Protein AF-A0A2Z4K1B7-F1 (afdb_monomer)

Sequence (94 aa):
MPEVDMVDCAIGTGADYSKECVLEKLGPRQFVIHGPNGGFRRFEVQQNDQGVSVISIDGAAPVAVISDDSPLEFAVEDDVYRVDPALITAPQYE

Mean predicted aligned error: 5.75 Å

Solvent-accessible surface area (backbone atoms only — not comparable to full-atom values): 5463 Å² total; per-residue (Å²): 128,87,70,71,44,75,28,39,28,16,75,40,82,88,44,66,78,38,74,61,24,38,36,36,73,76,52,81,38,30,33,33,40,35,42,82,85,73,48,70,49,40,34,37,53,46,77,56,102,88,48,80,44,69,40,55,70,78,69,92,57,65,54,44,79,77,37,84,54,86,52,28,27,36,30,45,84,54,28,37,39,38,40,51,56,76,80,59,44,68,83,82,80,125

Structure (mmCIF, N/CA/C/O backbone):
data_AF-A0A2Z4K1B7-F1
#
_entry.id   AF-A0A2Z4K1B7-F1
#
loop_
_atom_site.group_PDB
_atom_site.id
_atom_site.type_symbol
_atom_site.label_atom_id
_atom_site.label_alt_id
_atom_site.label_comp_id
_atom_site.label_asym_id
_atom_site.label_entity_id
_atom_site.label_seq_id
_atom_site.pdbx_PDB_ins_code
_atom_site.Cartn_x
_atom_site.Cartn_y
_atom_site.Cartn_z
_atom_site.occupancy
_atom_site.B_iso_or_equiv
_atom_site.auth_seq_id
_atom_site.auth_comp_id
_atom_site.auth_asym_id
_atom_site.auth_atom_id
_atom_site.pdbx_PDB_model_num
ATOM 1 N N . MET A 1 1 ? -16.095 14.055 -4.687 1.00 40.47 1 MET A N 1
ATOM 2 C CA . MET A 1 1 ? -14.967 13.611 -5.534 1.00 40.47 1 MET A CA 1
ATOM 3 C C . MET A 1 1 ? -14.287 12.510 -4.744 1.00 40.47 1 MET A C 1
ATOM 5 O O . MET A 1 1 ? -14.175 12.723 -3.542 1.00 40.47 1 MET A O 1
ATOM 9 N N . PRO A 1 2 ? -13.962 11.341 -5.319 1.00 52.53 2 PRO A N 1
ATOM 10 C CA . PRO A 1 2 ? -13.203 10.340 -4.574 1.00 52.53 2 PRO A CA 1
ATOM 11 C C . PRO A 1 2 ? -11.891 10.982 -4.108 1.00 52.53 2 PRO A C 1
ATOM 13 O O . PRO A 1 2 ? -11.240 11.684 -4.884 1.00 52.53 2 PRO A O 1
ATOM 16 N N . GLU A 1 3 ? -11.575 10.833 -2.825 1.00 62.56 3 GLU A N 1
ATOM 17 C CA . GLU A 1 3 ? -10.294 11.255 -2.265 1.00 62.56 3 GLU A CA 1
ATOM 18 C C . GLU A 1 3 ? -9.243 10.297 -2.825 1.00 62.56 3 GLU A C 1
ATOM 20 O O . GLU A 1 3 ? -9.242 9.107 -2.510 1.00 62.56 3 GLU A O 1
ATOM 25 N N . VAL A 1 4 ? -8.451 10.804 -3.768 1.00 72.81 4 VAL A N 1
ATOM 26 C CA . VAL A 1 4 ? -7.322 10.091 -4.360 1.00 72.81 4 VAL A CA 1
ATOM 27 C C . VAL A 1 4 ? -6.058 10.570 -3.668 1.00 72.81 4 VAL A C 1
ATOM 29 O O . VAL A 1 4 ? -5.730 11.757 -3.719 1.00 72.81 4 VAL A O 1
ATOM 32 N N . ASP A 1 5 ? -5.359 9.646 -3.025 1.00 89.12 5 ASP A N 1
ATOM 33 C CA . ASP A 1 5 ? -4.115 9.923 -2.317 1.00 89.12 5 ASP A CA 1
ATOM 34 C C . ASP A 1 5 ? -2.941 9.328 -3.092 1.00 89.12 5 ASP A C 1
ATOM 36 O O . ASP A 1 5 ? -2.999 8.198 -3.566 1.00 89.12 5 ASP A O 1
ATOM 40 N N . MET A 1 6 ? -1.857 10.087 -3.250 1.00 91.62 6 MET A N 1
ATOM 41 C CA . MET A 1 6 ? -0.645 9.575 -3.895 1.00 91.62 6 MET A CA 1
ATOM 42 C C . MET A 1 6 ? 0.281 8.962 -2.852 1.00 91.62 6 MET A C 1
ATOM 44 O O . MET A 1 6 ? 0.620 9.624 -1.866 1.00 91.62 6 MET A O 1
ATOM 48 N N . VAL A 1 7 ? 0.733 7.741 -3.112 1.00 93.56 7 VAL A N 1
ATOM 49 C CA . VAL A 1 7 ? 1.601 6.965 -2.220 1.00 93.56 7 VAL A CA 1
ATOM 50 C C . VAL A 1 7 ? 2.892 6.567 -2.926 1.00 93.56 7 VAL A C 1
ATOM 52 O O . VAL A 1 7 ? 2.933 6.447 -4.153 1.00 93.56 7 VAL A O 1
ATOM 55 N N . ASP A 1 8 ? 3.954 6.388 -2.145 1.00 94.56 8 ASP A N 1
ATOM 56 C CA . ASP A 1 8 ? 5.227 5.894 -2.658 1.00 94.56 8 ASP A CA 1
ATOM 57 C C . ASP A 1 8 ? 5.120 4.393 -2.951 1.00 94.56 8 ASP A C 1
ATOM 59 O O . ASP A 1 8 ? 4.610 3.613 -2.142 1.00 94.56 8 ASP A O 1
ATOM 63 N N . CYS A 1 9 ? 5.602 3.977 -4.117 1.00 93.19 9 CYS A N 1
ATOM 64 C CA . CYS A 1 9 ? 5.621 2.578 -4.513 1.00 93.19 9 CYS A CA 1
ATOM 65 C C . CYS A 1 9 ? 6.802 2.266 -5.430 1.00 93.19 9 CYS A C 1
ATOM 67 O O . CYS A 1 9 ? 7.302 3.139 -6.136 1.00 93.19 9 CYS A O 1
ATOM 69 N N . ALA A 1 10 ? 7.221 1.008 -5.421 1.00 94.56 10 ALA A N 1
ATOM 70 C CA . ALA A 1 10 ? 8.167 0.427 -6.359 1.00 94.56 10 ALA A CA 1
ATOM 71 C C . ALA A 1 10 ? 7.463 -0.759 -7.028 1.00 94.56 10 ALA A C 1
ATOM 73 O O . ALA A 1 10 ? 7.177 -1.753 -6.366 1.00 94.56 10 ALA A O 1
ATOM 74 N N . ILE A 1 11 ? 7.107 -0.628 -8.307 1.00 91.31 11 ILE A N 1
ATOM 75 C CA . ILE A 1 11 ? 6.299 -1.625 -9.028 1.00 91.31 11 ILE A CA 1
ATOM 76 C C . ILE A 1 11 ? 7.188 -2.450 -9.955 1.00 91.31 11 ILE A C 1
ATOM 78 O O . ILE A 1 11 ? 7.748 -1.922 -10.919 1.00 91.31 11 ILE A O 1
ATOM 82 N N . GLY A 1 12 ? 7.258 -3.753 -9.695 1.00 87.62 12 GLY A N 1
ATOM 83 C CA . GLY A 1 12 ? 8.104 -4.707 -10.401 1.00 87.62 12 GLY A CA 1
ATOM 84 C C . GLY A 1 12 ? 9.524 -4.846 -9.844 1.00 87.62 12 GLY A C 1
ATOM 85 O O . GLY A 1 12 ? 10.045 -4.005 -9.109 1.00 87.62 12 GLY A O 1
ATOM 86 N N . THR A 1 13 ? 10.180 -5.940 -10.238 1.00 88.50 13 THR A N 1
ATOM 87 C CA . THR A 1 13 ? 11.483 -6.345 -9.704 1.00 88.50 13 THR A CA 1
ATOM 88 C C . THR A 1 13 ? 12.550 -5.275 -9.939 1.00 88.50 13 THR A C 1
ATOM 90 O O . THR A 1 13 ? 12.914 -4.981 -11.079 1.00 88.50 13 THR A O 1
ATOM 93 N N . GLY A 1 14 ? 13.107 -4.741 -8.851 1.00 86.94 14 GLY A N 1
ATOM 94 C CA . GLY A 1 14 ? 14.189 -3.755 -8.906 1.00 86.94 14 GLY A CA 1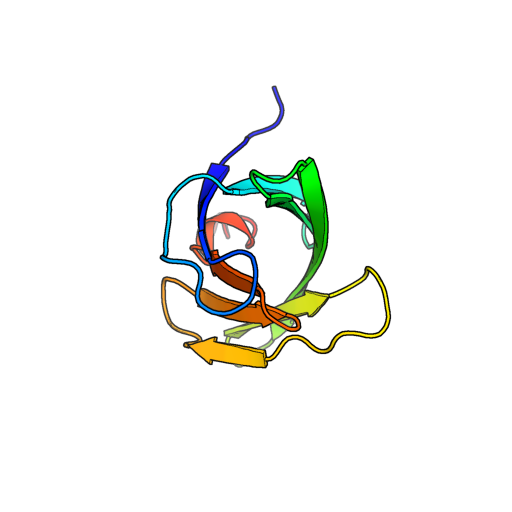
ATOM 95 C C . GLY A 1 14 ? 13.748 -2.349 -9.316 1.00 86.94 14 GLY A C 1
ATOM 96 O O . GLY A 1 14 ? 14.600 -1.557 -9.713 1.00 86.94 14 GLY A O 1
ATOM 97 N N . ALA A 1 15 ? 12.451 -2.044 -9.245 1.00 89.94 15 ALA A N 1
ATOM 98 C CA . ALA A 1 15 ? 11.959 -0.687 -9.418 1.00 89.94 15 ALA A CA 1
ATOM 99 C C . ALA A 1 15 ? 12.410 0.230 -8.270 1.00 89.94 15 ALA A C 1
ATOM 101 O O . ALA A 1 15 ? 12.538 -0.193 -7.119 1.00 89.94 15 ALA A O 1
ATOM 102 N N . ASP A 1 16 ? 12.628 1.502 -8.597 1.00 91.00 16 ASP A N 1
ATOM 103 C CA . ASP A 1 16 ? 12.855 2.551 -7.609 1.00 91.00 16 ASP A CA 1
ATOM 104 C C . ASP A 1 16 ? 11.528 3.006 -6.988 1.00 91.00 16 ASP A C 1
ATOM 106 O O . ASP A 1 16 ? 10.465 2.919 -7.605 1.00 91.00 16 ASP A O 1
ATOM 110 N N . TYR A 1 17 ? 11.600 3.524 -5.761 1.00 91.44 17 TYR A N 1
ATOM 111 C CA . TYR A 1 17 ? 10.452 4.157 -5.125 1.00 91.44 17 TYR A CA 1
ATOM 112 C C . TYR A 1 17 ? 10.097 5.467 -5.820 1.00 91.44 17 TYR A C 1
ATOM 114 O O . TYR A 1 17 ? 10.926 6.376 -5.912 1.00 91.44 17 TYR A O 1
ATOM 122 N N . SER A 1 18 ? 8.828 5.588 -6.187 1.00 91.94 18 SER A N 1
ATOM 123 C CA . SER A 1 18 ? 8.252 6.802 -6.743 1.00 91.94 18 SER A CA 1
ATOM 124 C C . SER A 1 18 ? 6.867 7.073 -6.171 1.00 91.94 18 SER A C 1
ATOM 126 O O . SER A 1 18 ? 6.045 6.169 -6.008 1.00 91.94 18 SER A O 1
ATOM 128 N N . LYS A 1 19 ? 6.563 8.352 -5.948 1.00 92.50 19 LYS A N 1
ATOM 129 C CA . LYS A 1 19 ? 5.236 8.822 -5.535 1.00 92.50 19 LYS A CA 1
ATOM 130 C C . LYS A 1 19 ? 4.292 8.960 -6.730 1.00 92.50 19 LYS A C 1
ATOM 132 O O . LYS A 1 19 ? 3.882 10.062 -7.093 1.00 92.50 19 LYS A O 1
ATOM 137 N N . GLU A 1 20 ? 3.998 7.835 -7.370 1.00 91.56 20 GLU A N 1
ATOM 138 C CA . GLU A 1 20 ? 3.176 7.763 -8.587 1.00 91.56 20 GLU A CA 1
ATOM 139 C C . GLU A 1 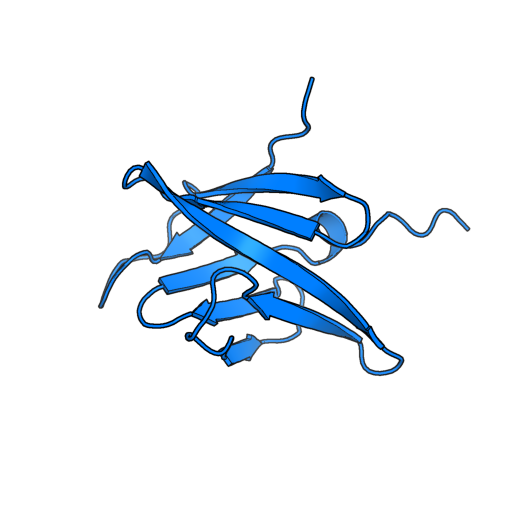20 ? 2.021 6.755 -8.498 1.00 91.56 20 GLU A C 1
ATOM 141 O O . GLU A 1 20 ? 1.148 6.750 -9.366 1.00 91.56 20 GLU A O 1
ATOM 146 N N . CYS A 1 21 ? 1.962 5.950 -7.432 1.00 93.62 21 CYS A N 1
ATOM 147 C CA . CYS A 1 21 ? 0.806 5.104 -7.168 1.00 93.62 21 CYS A CA 1
ATOM 148 C C . CYS A 1 21 ? -0.355 5.913 -6.591 1.00 93.62 21 CYS A C 1
ATOM 150 O O . CYS A 1 21 ? -0.168 6.792 -5.745 1.00 93.62 21 CYS A O 1
ATOM 152 N N . VAL A 1 22 ? -1.569 5.574 -7.019 1.00 93.31 22 VAL A N 1
ATOM 153 C CA . VAL A 1 22 ? -2.802 6.227 -6.570 1.00 93.31 22 VAL A CA 1
ATOM 154 C C . VAL A 1 22 ? -3.569 5.285 -5.659 1.00 93.31 22 VAL A C 1
ATOM 156 O O . VAL A 1 22 ? -4.023 4.229 -6.090 1.00 93.31 22 VAL A O 1
ATOM 159 N N . LEU A 1 23 ? -3.732 5.681 -4.405 1.00 92.94 23 LEU A N 1
ATOM 160 C CA . LEU A 1 23 ? -4.575 5.020 -3.425 1.00 92.94 23 LEU A CA 1
ATOM 161 C C . LEU A 1 23 ? -5.996 5.575 -3.516 1.00 92.94 23 LEU A C 1
ATOM 163 O O . LEU A 1 23 ? -6.227 6.781 -3.427 1.00 92.94 23 LEU A O 1
ATOM 167 N N . GLU A 1 24 ? -6.954 4.670 -3.666 1.00 91.12 24 GLU A N 1
ATOM 168 C CA . GLU A 1 24 ? -8.380 4.964 -3.677 1.00 91.12 24 GLU A CA 1
ATOM 169 C C . GLU A 1 24 ? -9.081 4.117 -2.609 1.00 91.12 24 GLU A C 1
ATOM 171 O O . GLU A 1 24 ? -9.016 2.884 -2.603 1.00 91.12 24 GLU A O 1
ATOM 176 N N . LYS A 1 25 ? -9.778 4.784 -1.686 1.00 89.62 25 LYS A N 1
ATOM 177 C CA . LYS A 1 25 ? -10.601 4.117 -0.672 1.00 89.62 25 LYS A CA 1
ATOM 178 C C . LYS A 1 25 ? -11.885 3.591 -1.311 1.00 89.62 25 LYS A C 1
ATOM 180 O O . LYS A 1 25 ? -12.675 4.359 -1.854 1.00 89.62 25 LYS A O 1
ATOM 185 N N . LEU A 1 26 ? -12.131 2.290 -1.177 1.00 87.00 26 LEU A N 1
ATOM 186 C CA . LEU A 1 26 ? -13.368 1.639 -1.624 1.00 87.00 26 LEU A CA 1
ATOM 187 C C . LEU A 1 26 ? -14.394 1.501 -0.489 1.00 87.00 26 LEU A C 1
ATOM 189 O O . LEU A 1 26 ? -15.587 1.334 -0.739 1.00 87.00 26 LEU A O 1
ATOM 193 N N . GLY A 1 27 ? -13.946 1.571 0.766 1.00 85.06 27 GLY A N 1
ATOM 194 C CA . GLY A 1 27 ? -14.792 1.454 1.946 1.00 85.06 27 GLY A CA 1
ATOM 195 C C . GLY A 1 27 ? -14.007 1.653 3.247 1.00 85.06 27 GLY A C 1
ATOM 196 O O . GLY A 1 27 ? -12.839 2.030 3.212 1.00 85.06 27 GLY A O 1
ATOM 197 N N . PRO A 1 28 ? -14.611 1.365 4.413 1.00 82.31 28 PRO A N 1
ATOM 198 C CA . PRO A 1 28 ? -13.998 1.632 5.721 1.00 82.31 28 PRO A CA 1
ATOM 199 C C . PRO A 1 28 ? -12.766 0.769 6.024 1.00 82.31 28 PRO A C 1
ATOM 201 O O . PRO A 1 28 ? -11.995 1.092 6.919 1.00 82.31 28 PRO A O 1
ATO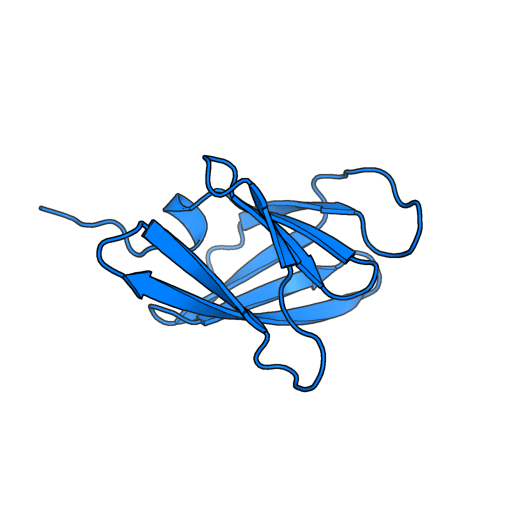M 204 N N . ARG A 1 29 ? -12.613 -0.356 5.321 1.00 87.06 29 ARG A N 1
ATOM 205 C CA . ARG A 1 29 ? -11.495 -1.294 5.474 1.00 87.06 29 ARG A CA 1
ATOM 206 C C . ARG A 1 29 ? -10.948 -1.763 4.137 1.00 87.06 29 ARG A C 1
ATOM 208 O O . ARG A 1 29 ? -10.169 -2.694 4.116 1.00 87.06 29 ARG A O 1
ATOM 215 N N . GLN A 1 30 ? -11.380 -1.192 3.020 1.00 89.81 30 GLN A N 1
ATOM 216 C CA . GLN A 1 30 ? -10.997 -1.678 1.698 1.00 89.81 30 GLN A CA 1
ATOM 217 C C . GLN A 1 30 ? -10.487 -0.521 0.864 1.00 89.81 30 GLN A C 1
ATOM 219 O O . GLN A 1 30 ? -11.100 0.549 0.831 1.00 89.81 30 GLN A O 1
ATOM 224 N N . PHE A 1 31 ? -9.377 -0.749 0.182 1.00 91.06 31 PHE A N 1
ATOM 225 C CA . PHE A 1 31 ? -8.759 0.229 -0.696 1.00 91.06 31 PHE A CA 1
ATOM 226 C C . PHE A 1 31 ? -8.133 -0.467 -1.898 1.00 91.06 31 PHE A C 1
ATOM 228 O O . PHE A 1 31 ? -7.892 -1.675 -1.893 1.00 91.06 31 PHE A O 1
ATOM 235 N N . VAL A 1 32 ? -7.902 0.302 -2.950 1.00 92.00 32 VAL A N 1
ATOM 236 C CA . VAL A 1 32 ? -7.194 -0.127 -4.148 1.00 92.00 32 VAL A CA 1
ATOM 237 C C . VAL A 1 32 ? -6.009 0.803 -4.368 1.00 92.00 32 VAL A C 1
ATOM 239 O O . VAL A 1 32 ? -6.119 2.009 -4.165 1.00 92.00 32 VAL A O 1
ATOM 242 N N . ILE A 1 33 ? -4.869 0.239 -4.749 1.00 92.75 33 ILE A N 1
ATOM 243 C CA . ILE A 1 33 ? -3.716 0.993 -5.231 1.00 92.75 33 ILE A CA 1
ATOM 244 C C . ILE A 1 33 ? -3.617 0.765 -6.733 1.00 92.75 33 ILE A C 1
ATOM 246 O O . ILE A 1 33 ? -3.452 -0.369 -7.183 1.00 92.75 33 ILE A O 1
ATOM 250 N N . HIS A 1 34 ? -3.709 1.843 -7.503 1.00 92.44 34 HIS A N 1
ATOM 251 C CA . HIS A 1 34 ? -3.454 1.858 -8.937 1.00 92.44 34 HIS A CA 1
ATOM 252 C C . HIS A 1 34 ? -1.979 2.166 -9.173 1.00 92.44 34 HIS A C 1
ATOM 254 O O . HIS A 1 34 ? -1.466 3.188 -8.714 1.00 92.44 34 HIS A O 1
ATOM 260 N N . GLY A 1 35 ? -1.301 1.263 -9.872 1.00 90.06 35 GLY A N 1
ATOM 261 C CA . GLY A 1 35 ? 0.080 1.425 -10.288 1.00 90.06 35 GLY A CA 1
ATOM 262 C C . GLY A 1 35 ? 0.206 2.278 -11.556 1.00 90.06 35 GLY A C 1
ATOM 263 O O . GLY A 1 35 ? -0.725 2.357 -12.364 1.00 90.06 35 GLY A O 1
ATOM 264 N N . PRO A 1 36 ? 1.387 2.867 -11.794 1.00 88.38 36 PRO A N 1
ATOM 265 C CA . PRO A 1 36 ? 1.664 3.675 -12.984 1.00 88.38 36 PRO A CA 1
ATOM 266 C C . PRO A 1 36 ? 1.641 2.867 -14.289 1.00 88.38 36 PRO A C 1
ATOM 268 O O . PRO A 1 36 ? 1.436 3.417 -15.369 1.00 88.38 36 PRO A O 1
ATOM 271 N N . ASN A 1 37 ? 1.806 1.544 -14.201 1.00 84.38 37 ASN A N 1
ATOM 272 C CA . ASN A 1 37 ? 1.695 0.619 -15.328 1.00 84.38 37 ASN A CA 1
ATOM 273 C C . ASN A 1 37 ? 0.236 0.332 -15.747 1.00 84.38 37 ASN A C 1
ATOM 275 O O . ASN A 1 37 ? 0.016 -0.445 -16.677 1.00 84.38 37 ASN A O 1
ATOM 279 N N . GLY A 1 38 ? -0.755 0.926 -15.069 1.00 84.12 38 GLY A N 1
ATOM 280 C CA . GLY A 1 38 ? -2.183 0.671 -15.287 1.00 84.12 38 GLY A CA 1
ATOM 281 C C . GLY A 1 38 ? -2.706 -0.600 -14.607 1.00 84.12 38 GLY A C 1
ATOM 282 O O . GLY A 1 38 ? -3.885 -0.926 -14.750 1.00 84.12 38 GLY A O 1
ATOM 283 N N . GLY A 1 39 ? -1.853 -1.317 -13.871 1.00 87.25 39 GLY A N 1
ATOM 284 C CA . GLY A 1 39 ? -2.265 -2.377 -12.960 1.00 87.25 39 GLY A CA 1
ATOM 285 C C . GLY A 1 39 ? -2.909 -1.796 -11.704 1.00 87.25 39 GLY A C 1
ATOM 286 O O . GLY A 1 39 ? -2.691 -0.641 -11.351 1.00 87.25 39 GLY A O 1
ATOM 287 N N . PHE A 1 40 ? -3.697 -2.601 -11.006 1.00 90.06 40 PHE A N 1
ATOM 288 C CA . PHE A 1 40 ? -4.239 -2.228 -9.707 1.00 90.06 40 PHE A CA 1
ATOM 289 C C . PHE A 1 40 ? -4.205 -3.428 -8.775 1.00 90.06 40 PHE A C 1
ATOM 291 O O . PHE A 1 40 ? -4.316 -4.570 -9.228 1.00 90.06 40 PHE A O 1
ATOM 298 N N . ARG A 1 41 ? -4.084 -3.157 -7.477 1.00 90.19 41 ARG A N 1
ATOM 299 C CA . ARG A 1 41 ? -4.225 -4.167 -6.432 1.00 90.19 41 ARG A CA 1
ATOM 300 C C . ARG A 1 41 ? -5.190 -3.707 -5.357 1.00 90.19 41 ARG A C 1
ATOM 302 O O . ARG A 1 41 ? -5.165 -2.551 -4.944 1.00 90.19 41 ARG A O 1
ATOM 309 N N . ARG A 1 42 ? -6.055 -4.610 -4.920 1.00 92.19 42 ARG A N 1
ATOM 310 C CA . ARG A 1 42 ? -7.063 -4.412 -3.891 1.00 92.19 42 ARG A CA 1
ATOM 311 C C . ARG A 1 42 ? -6.591 -5.025 -2.592 1.00 92.19 42 ARG A C 1
ATOM 313 O O . ARG A 1 42 ? -6.074 -6.146 -2.534 1.00 92.19 42 ARG A O 1
ATOM 320 N N . PHE A 1 43 ? -6.872 -4.290 -1.537 1.00 91.88 43 PHE A N 1
ATOM 321 C CA . PHE A 1 43 ? -6.419 -4.589 -0.204 1.00 91.88 43 PHE A CA 1
ATOM 322 C C . PHE A 1 43 ? -7.552 -4.434 0.796 1.00 91.88 43 PHE A C 1
ATOM 324 O O . PHE A 1 43 ? -8.453 -3.606 0.626 1.00 91.88 43 PHE A O 1
ATOM 331 N N . GLU A 1 44 ? -7.475 -5.222 1.861 1.00 90.69 44 GLU A N 1
ATOM 332 C CA . GLU A 1 44 ? -8.302 -5.062 3.044 1.00 90.69 44 GLU A CA 1
ATOM 333 C C . GLU A 1 44 ? -7.425 -4.768 4.264 1.00 90.69 44 GLU A C 1
ATOM 335 O O . GLU A 1 44 ? -6.378 -5.379 4.471 1.00 90.69 44 GLU A O 1
ATOM 340 N N . VAL A 1 45 ? -7.861 -3.801 5.062 1.00 89.44 45 VAL A N 1
ATOM 341 C CA . VAL A 1 45 ? -7.232 -3.352 6.297 1.00 89.44 45 VAL A CA 1
ATOM 342 C C . VAL A 1 45 ? -7.805 -4.157 7.451 1.00 89.44 45 VAL A C 1
ATOM 344 O O . VAL A 1 45 ? -9.015 -4.149 7.705 1.00 89.44 45 VAL A O 1
ATOM 347 N N . GLN A 1 46 ? -6.921 -4.805 8.195 1.00 86.69 46 GLN A N 1
ATOM 348 C CA . GLN A 1 46 ? -7.230 -5.431 9.469 1.00 86.69 46 GLN A CA 1
ATOM 349 C C . GLN A 1 46 ? -6.615 -4.603 10.589 1.00 86.69 46 GLN A C 1
ATOM 351 O O . GLN A 1 46 ? -5.401 -4.471 10.688 1.00 86.69 46 GLN A O 1
ATOM 356 N N . GLN A 1 47 ? -7.467 -4.046 11.443 1.00 79.56 47 GLN A N 1
ATOM 357 C CA . GLN A 1 47 ? -7.040 -3.377 12.664 1.00 79.56 47 GLN A CA 1
ATOM 358 C C . GLN A 1 47 ? -7.225 -4.351 13.828 1.00 79.56 47 GLN A C 1
ATOM 360 O O . GLN A 1 47 ? -8.337 -4.837 14.054 1.00 79.56 47 GLN A O 1
ATOM 365 N N . ASN A 1 48 ? -6.141 -4.656 14.535 1.00 72.62 48 ASN A N 1
ATOM 366 C CA . ASN A 1 48 ? -6.152 -5.460 15.757 1.00 72.62 48 ASN A CA 1
ATOM 367 C C . ASN A 1 48 ? -5.502 -4.667 16.906 1.00 72.62 48 ASN A C 1
ATOM 369 O O . ASN A 1 48 ? -5.001 -3.563 16.698 1.00 72.62 48 ASN A O 1
ATOM 373 N N . ASP A 1 49 ? -5.484 -5.224 18.119 1.00 68.00 49 ASP A N 1
ATOM 374 C CA . ASP A 1 49 ? -4.828 -4.594 19.279 1.00 68.00 49 ASP A CA 1
ATOM 375 C C . ASP A 1 49 ? -3.307 -4.391 19.098 1.00 68.00 49 ASP A C 1
ATOM 377 O O . ASP A 1 49 ? -2.669 -3.735 19.918 1.00 68.00 49 ASP A O 1
ATOM 381 N N . GLN A 1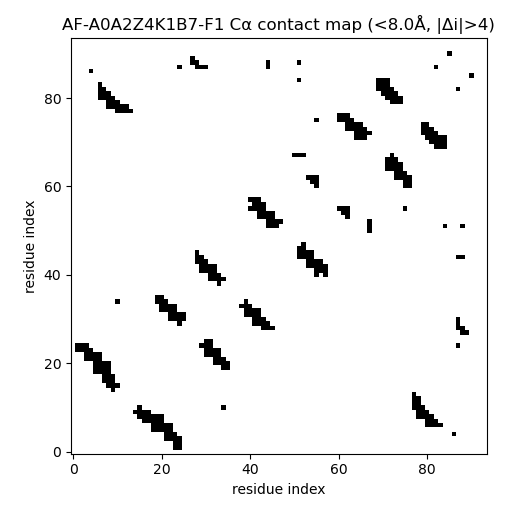 50 ? -2.716 -4.967 18.045 1.00 68.12 50 GLN A N 1
ATOM 382 C CA . GLN A 1 50 ? -1.285 -4.918 17.743 1.00 68.12 50 GLN A CA 1
ATOM 383 C C . GLN A 1 50 ? -0.933 -3.890 16.656 1.00 68.12 50 GLN A C 1
ATOM 385 O O . GLN A 1 50 ? 0.249 -3.624 16.468 1.00 68.12 50 GLN A O 1
ATOM 390 N N . GLY A 1 51 ? -1.918 -3.305 15.960 1.00 74.06 51 GLY A N 1
ATOM 391 C CA . GLY A 1 51 ? -1.693 -2.288 14.932 1.00 74.06 51 GLY A CA 1
ATOM 392 C C . GLY A 1 51 ? -2.579 -2.428 13.692 1.00 74.06 51 GLY A C 1
ATOM 393 O O . GLY A 1 51 ? -3.663 -3.020 13.714 1.00 74.06 51 GLY A O 1
ATOM 394 N N . VAL A 1 52 ? -2.107 -1.828 12.598 1.00 82.50 52 VAL A N 1
ATOM 395 C CA . VAL A 1 52 ? -2.750 -1.854 11.279 1.00 82.50 52 VAL A CA 1
ATOM 396 C C . VAL A 1 52 ? -2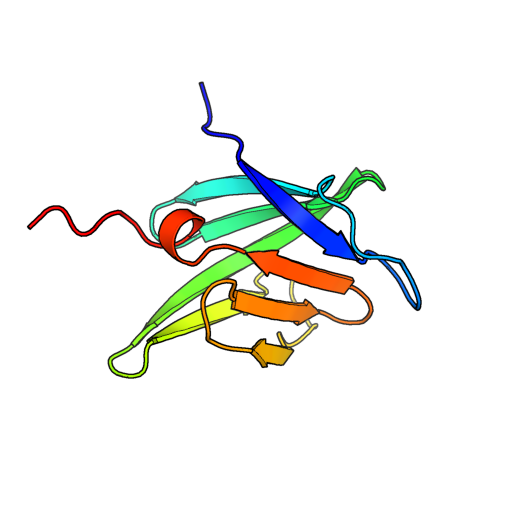.034 -2.885 10.414 1.00 82.50 52 VAL A C 1
ATOM 398 O O . VAL A 1 52 ? -0.835 -2.784 10.182 1.00 82.50 52 VAL A O 1
ATOM 401 N N . SER A 1 53 ? -2.771 -3.874 9.922 1.00 84.00 53 SER A N 1
ATOM 402 C CA . SER A 1 53 ? -2.282 -4.881 8.984 1.00 84.00 53 SER A CA 1
ATOM 403 C C . SER A 1 53 ? -3.065 -4.810 7.678 1.00 84.00 53 SER A C 1
ATOM 405 O O . SER A 1 53 ? -4.216 -4.371 7.649 1.00 84.00 53 SER A O 1
ATOM 407 N N . VAL A 1 54 ? -2.440 -5.234 6.585 1.00 88.94 54 VAL A N 1
ATOM 408 C CA . VAL A 1 54 ? -3.022 -5.195 5.244 1.00 88.94 54 VAL A CA 1
ATOM 409 C C . VAL A 1 54 ? -2.951 -6.586 4.636 1.00 88.94 54 VAL A C 1
ATOM 411 O O . VAL A 1 54 ? -1.919 -7.251 4.697 1.00 88.94 54 VAL A O 1
ATOM 414 N N . ILE A 1 55 ? -4.049 -7.018 4.024 1.00 90.06 55 ILE A N 1
ATOM 415 C CA . ILE A 1 55 ? -4.128 -8.267 3.267 1.00 90.06 55 ILE A CA 1
ATOM 416 C C . ILE A 1 55 ? -4.516 -7.976 1.818 1.00 90.06 55 ILE A C 1
ATOM 418 O O . ILE A 1 55 ? -5.307 -7.074 1.548 1.00 90.06 55 ILE A O 1
ATOM 422 N N . SER A 1 56 ? -3.968 -8.738 0.871 1.00 90.38 56 SER A N 1
ATOM 423 C CA . SER A 1 56 ? -4.385 -8.666 -0.531 1.00 90.38 56 SER A CA 1
ATOM 424 C C . SER A 1 56 ? -5.679 -9.454 -0.720 1.00 90.38 56 SER A C 1
ATOM 426 O O . SER A 1 56 ? -5.798 -10.579 -0.229 1.00 90.38 56 SER A O 1
ATOM 428 N N . ILE A 1 57 ? -6.638 -8.874 -1.446 1.00 89.00 57 ILE A N 1
ATOM 429 C CA . ILE A 1 57 ? -7.918 -9.526 -1.767 1.00 89.00 57 ILE A CA 1
ATOM 430 C C . ILE A 1 57 ? -8.041 -9.930 -3.245 1.00 89.00 57 ILE A C 1
ATOM 432 O O . ILE A 1 57 ? -9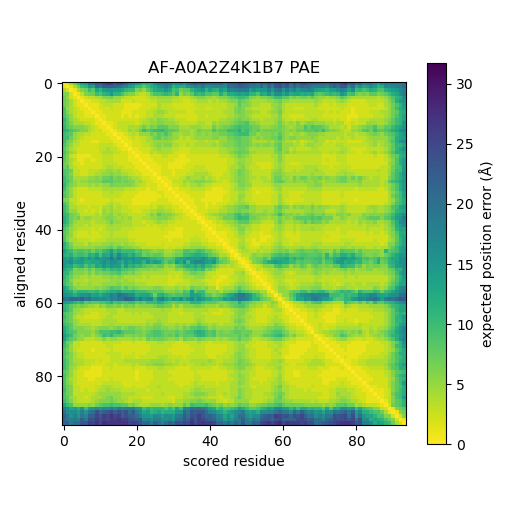.065 -10.487 -3.634 1.00 89.00 57 ILE A O 1
ATOM 436 N N . ASP A 1 58 ? -7.007 -9.703 -4.066 1.00 77.12 58 ASP A N 1
ATOM 437 C CA . ASP A 1 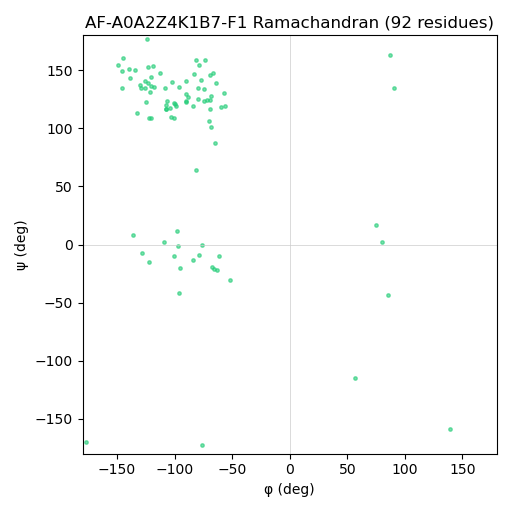58 ? -6.995 -10.112 -5.486 1.00 77.12 58 ASP A CA 1
ATOM 438 C C . ASP A 1 58 ? -6.697 -11.605 -5.695 1.00 77.12 58 ASP A C 1
ATOM 440 O O . ASP A 1 58 ? -6.878 -12.130 -6.792 1.00 77.12 58 ASP A O 1
ATOM 444 N N . GLY A 1 59 ? -6.312 -12.308 -4.628 1.00 64.06 59 GLY A N 1
ATOM 445 C CA . GLY A 1 59 ? -6.101 -13.749 -4.631 1.00 64.06 59 GLY A CA 1
ATOM 446 C C . GLY A 1 59 ? -4.669 -14.165 -4.983 1.00 64.06 59 GLY A C 1
ATOM 447 O O . GLY A 1 59 ? -4.077 -13.711 -5.953 1.00 64.06 59 GLY A O 1
ATOM 448 N N . ALA A 1 60 ? -4.165 -15.107 -4.182 1.00 59.91 60 ALA A N 1
ATOM 449 C CA . ALA A 1 60 ? -2.898 -15.847 -4.262 1.00 59.91 60 ALA A CA 1
ATOM 450 C C . ALA A 1 60 ? -1.641 -15.201 -3.654 1.00 59.91 60 ALA A C 1
ATOM 452 O O . ALA A 1 60 ? -0.916 -15.916 -2.961 1.00 59.91 60 ALA A O 1
ATOM 453 N N . ALA A 1 61 ? -1.377 -13.908 -3.843 1.00 80.44 61 ALA A N 1
ATOM 454 C CA . ALA A 1 61 ? -0.145 -13.311 -3.321 1.00 80.44 61 ALA A CA 1
ATOM 455 C C . ALA A 1 61 ? -0.286 -12.885 -1.842 1.00 80.44 61 ALA A C 1
ATOM 457 O O . ALA A 1 61 ? -1.135 -12.044 -1.530 1.00 80.44 61 ALA A O 1
ATOM 458 N N . PRO A 1 62 ? 0.516 -13.437 -0.909 1.00 85.81 62 PRO A N 1
ATOM 459 C CA . PRO A 1 62 ? 0.534 -12.957 0.466 1.00 85.81 62 PRO A CA 1
ATOM 460 C C . PRO A 1 62 ? 1.151 -11.556 0.533 1.00 85.81 62 PRO A C 1
ATOM 462 O O . PRO A 1 62 ? 2.091 -11.245 -0.197 1.00 85.81 62 PRO A O 1
ATOM 465 N N . VAL A 1 63 ? 0.644 -10.731 1.449 1.00 90.75 63 VAL A N 1
ATOM 466 C CA . VAL A 1 63 ? 1.283 -9.461 1.805 1.00 90.75 63 VAL A CA 1
ATOM 467 C C . VAL A 1 63 ? 2.432 -9.756 2.763 1.00 90.75 63 VAL A C 1
ATOM 469 O O . VAL A 1 63 ? 2.232 -10.387 3.802 1.00 90.75 63 VAL A O 1
ATOM 472 N N . ALA A 1 64 ? 3.630 -9.298 2.419 1.00 91.19 64 ALA A N 1
ATOM 473 C CA . ALA A 1 64 ? 4.791 -9.325 3.294 1.00 91.19 64 ALA A CA 1
ATOM 474 C C . ALA A 1 64 ? 4.989 -7.933 3.899 1.00 91.19 64 ALA A C 1
ATOM 476 O O . ALA A 1 64 ? 5.376 -7.002 3.200 1.00 91.19 64 ALA A O 1
ATOM 477 N N . VAL A 1 65 ? 4.713 -7.777 5.193 1.00 90.62 65 VAL A N 1
ATOM 478 C CA . VAL A 1 65 ? 4.981 -6.517 5.902 1.00 90.62 65 VAL A CA 1
ATOM 479 C C . VAL A 1 65 ? 6.492 -6.371 6.089 1.00 90.62 65 VAL A C 1
ATOM 481 O O . VAL A 1 65 ? 7.137 -7.271 6.627 1.00 90.62 65 VAL A O 1
ATOM 484 N N . ILE A 1 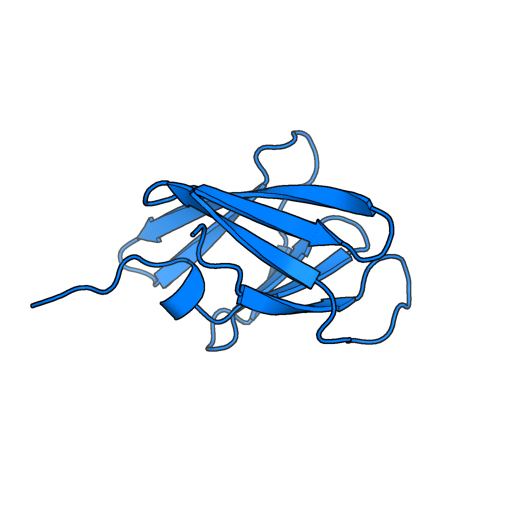66 ? 7.046 -5.254 5.621 1.00 91.75 66 ILE A N 1
ATOM 485 C CA . ILE A 1 66 ? 8.466 -4.902 5.749 1.00 91.75 66 ILE A CA 1
ATOM 486 C C . ILE A 1 66 ? 8.675 -3.991 6.964 1.00 91.75 66 ILE A C 1
ATOM 488 O O . ILE A 1 66 ? 9.621 -4.193 7.724 1.00 91.75 66 ILE A O 1
ATOM 492 N N . SER A 1 67 ? 7.777 -3.024 7.169 1.00 89.62 67 SER A N 1
ATOM 493 C CA . SER A 1 67 ? 7.739 -2.144 8.340 1.00 89.62 67 SER A CA 1
ATOM 494 C C . SER A 1 67 ? 6.290 -1.813 8.681 1.00 89.62 67 SER A C 1
ATOM 496 O O . SER A 1 67 ? 5.503 -1.502 7.790 1.00 89.62 67 SER A O 1
ATOM 498 N N . ASP A 1 68 ? 5.950 -1.894 9.964 1.00 84.38 68 ASP A N 1
ATOM 499 C CA . ASP A 1 68 ? 4.655 -1.549 10.558 1.00 84.38 68 ASP A CA 1
ATOM 500 C C . ASP A 1 68 ? 4.629 -0.137 11.177 1.00 84.38 68 ASP A C 1
ATOM 502 O O . ASP A 1 68 ? 3.675 0.226 11.868 1.00 84.38 68 ASP A O 1
ATOM 506 N N . ASP A 1 69 ? 5.657 0.672 10.901 1.00 82.38 69 ASP A N 1
ATOM 507 C CA . ASP A 1 69 ? 5.738 2.077 11.298 1.00 82.38 69 ASP A CA 1
ATOM 508 C C . ASP A 1 69 ? 4.857 2.977 10.405 1.00 82.38 69 ASP A C 1
ATOM 510 O O . ASP A 1 69 ? 4.075 2.521 9.572 1.00 82.38 69 ASP A O 1
ATOM 514 N N . SER A 1 70 ? 4.966 4.298 10.580 1.00 83.31 70 SER A N 1
ATOM 515 C CA . SER A 1 70 ? 4.452 5.274 9.615 1.00 83.31 70 SER A CA 1
ATOM 516 C C . SER A 1 70 ? 5.625 5.837 8.798 1.00 83.31 70 SER A C 1
ATOM 518 O O . SER A 1 70 ? 6.441 6.578 9.359 1.00 83.31 70 SER A O 1
ATOM 520 N N . PRO A 1 71 ? 5.755 5.499 7.499 1.00 88.12 71 PRO A N 1
ATOM 521 C CA . PRO A 1 71 ? 4.778 4.803 6.651 1.00 88.12 71 PRO A CA 1
ATOM 522 C C . PRO A 1 71 ? 4.801 3.270 6.791 1.00 88.12 71 PRO A C 1
ATOM 524 O O . PRO A 1 71 ? 5.867 2.675 6.932 1.00 88.12 71 PRO A O 1
ATOM 527 N N . LEU A 1 72 ? 3.628 2.643 6.645 1.00 90.75 72 LEU A N 1
ATOM 528 C CA . LEU A 1 72 ? 3.474 1.192 6.564 1.00 90.75 72 LEU A CA 1
ATOM 529 C C . LEU A 1 72 ? 4.077 0.731 5.238 1.00 90.75 72 LEU A C 1
ATOM 531 O O . LEU A 1 72 ? 3.584 1.098 4.165 1.00 90.75 72 LEU A O 1
ATOM 535 N N . GLU A 1 73 ? 5.128 -0.078 5.313 1.00 93.69 73 GLU A N 1
ATOM 536 C CA . GLU A 1 73 ? 5.812 -0.632 4.151 1.00 93.69 73 GLU A CA 1
ATOM 537 C C . GLU A 1 73 ? 5.469 -2.112 4.009 1.00 93.69 73 GLU A C 1
ATOM 539 O O . GLU A 1 73 ? 5.687 -2.913 4.922 1.00 93.69 73 GLU A O 1
ATOM 544 N N . PHE A 1 74 ? 4.939 -2.494 2.853 1.00 92.62 74 PHE A N 1
ATOM 545 C CA . PHE A 1 74 ? 4.583 -3.878 2.572 1.00 92.62 74 PHE A CA 1
ATOM 546 C C . PHE A 1 74 ? 4.806 -4.229 1.108 1.00 92.62 74 PHE A C 1
ATOM 548 O O . PHE A 1 74 ? 4.669 -3.389 0.219 1.00 92.62 74 PHE A O 1
ATOM 555 N N . ALA A 1 75 ? 5.124 -5.493 0.864 1.00 92.69 75 ALA A N 1
ATOM 556 C CA . ALA A 1 75 ? 5.333 -6.042 -0.460 1.00 92.69 75 ALA A CA 1
ATOM 557 C C . ALA A 1 75 ? 4.248 -7.050 -0.839 1.00 92.69 75 ALA A C 1
ATOM 559 O O . ALA A 1 75 ? 3.729 -7.787 0.006 1.00 92.69 75 ALA A O 1
ATOM 560 N N . VAL A 1 76 ? 3.941 -7.102 -2.130 1.00 91.12 76 VAL A N 1
ATOM 561 C CA . VAL A 1 76 ? 3.129 -8.138 -2.766 1.00 91.12 76 VAL A CA 1
ATOM 562 C C . VAL A 1 76 ? 3.860 -8.584 -4.019 1.00 91.12 76 VAL A C 1
ATOM 564 O O . VAL A 1 76 ? 3.973 -7.823 -4.975 1.00 91.12 76 VAL A O 1
ATOM 567 N N . GLU A 1 77 ? 4.334 -9.828 -4.020 1.00 90.31 77 GLU A N 1
ATOM 568 C CA . GLU A 1 77 ? 5.200 -10.348 -5.086 1.00 90.31 77 GLU A CA 1
ATOM 569 C C . GLU A 1 77 ? 6.456 -9.472 -5.252 1.00 90.31 77 GLU A C 1
ATOM 571 O O . GLU A 1 77 ? 7.269 -9.402 -4.332 1.00 90.31 77 GLU A O 1
ATOM 576 N N . ASP A 1 78 ? 6.605 -8.814 -6.400 1.00 90.69 78 ASP A N 1
ATOM 577 C CA . ASP A 1 78 ? 7.712 -7.913 -6.725 1.00 90.69 78 ASP A CA 1
ATOM 578 C C . ASP A 1 78 ? 7.378 -6.430 -6.490 1.00 90.69 78 ASP A C 1
ATOM 580 O O . ASP A 1 78 ? 8.225 -5.569 -6.722 1.00 90.69 78 ASP A O 1
ATOM 584 N N . ASP A 1 79 ? 6.155 -6.122 -6.052 1.00 91.56 79 ASP A N 1
ATOM 585 C CA . ASP A 1 79 ? 5.696 -4.754 -5.826 1.00 91.56 79 ASP A CA 1
ATOM 586 C C . ASP A 1 79 ? 5.851 -4.378 -4.353 1.00 91.56 79 ASP A C 1
ATOM 588 O O . ASP A 1 79 ? 5.459 -5.143 -3.470 1.00 91.56 79 ASP A O 1
ATOM 592 N N . VAL A 1 80 ? 6.359 -3.180 -4.074 1.00 93.94 80 VAL A N 1
ATOM 593 C CA . VAL A 1 80 ? 6.477 -2.626 -2.722 1.00 93.94 80 VAL A CA 1
ATOM 594 C C . VAL A 1 80 ? 5.691 -1.327 -2.621 1.00 93.94 80 VAL A C 1
ATOM 596 O O . VAL A 1 80 ? 5.763 -0.469 -3.500 1.00 93.94 80 VAL A O 1
ATOM 599 N N . TYR A 1 81 ? 4.953 -1.169 -1.529 1.00 93.38 81 TYR A N 1
ATOM 600 C CA . TYR A 1 81 ? 4.087 -0.027 -1.268 1.00 93.38 81 TYR A CA 1
ATOM 601 C C . TYR A 1 81 ? 4.435 0.602 0.077 1.00 93.38 81 TYR A C 1
ATOM 603 O O . TYR A 1 81 ? 4.679 -0.106 1.054 1.00 93.38 81 TYR A O 1
ATOM 611 N N . ARG A 1 82 ? 4.407 1.935 0.129 1.00 94.44 82 ARG A N 1
ATOM 612 C CA . ARG A 1 82 ? 4.543 2.742 1.344 1.00 94.44 82 ARG A CA 1
ATOM 613 C C . ARG A 1 82 ? 3.303 3.586 1.525 1.00 94.44 82 ARG A C 1
ATOM 615 O O . ARG A 1 82 ? 3.072 4.542 0.785 1.00 94.44 82 ARG A O 1
ATOM 622 N N . VAL A 1 83 ? 2.509 3.234 2.520 1.00 91.69 83 VAL A N 1
ATOM 623 C CA . VAL A 1 83 ? 1.217 3.864 2.765 1.00 91.69 83 VAL A CA 1
ATOM 624 C C . VAL A 1 83 ? 1.223 4.458 4.160 1.00 91.69 83 VAL A C 1
ATOM 626 O O . VAL A 1 83 ? 1.577 3.790 5.123 1.00 91.69 83 VAL A O 1
ATOM 629 N N . ASP A 1 84 ? 0.815 5.715 4.292 1.00 89.44 84 ASP A N 1
ATOM 630 C CA . ASP A 1 84 ? 0.573 6.273 5.619 1.00 89.44 84 ASP A CA 1
ATOM 631 C C . ASP A 1 84 ? -0.673 5.587 6.216 1.00 89.44 84 ASP A C 1
ATOM 633 O O . ASP A 1 84 ? -1.735 5.612 5.582 1.00 89.44 84 ASP A O 1
ATOM 637 N N . PRO A 1 85 ? -0.590 4.969 7.410 1.00 87.31 85 PRO A N 1
ATOM 638 C CA . PRO A 1 85 ? -1.735 4.339 8.057 1.00 87.31 85 PRO A CA 1
ATOM 639 C C . PRO A 1 85 ? -2.958 5.258 8.168 1.00 87.31 85 PRO A C 1
ATOM 641 O O . PRO A 1 85 ? -4.087 4.772 8.082 1.00 87.31 85 PRO A O 1
ATOM 644 N N . ALA A 1 86 ? -2.772 6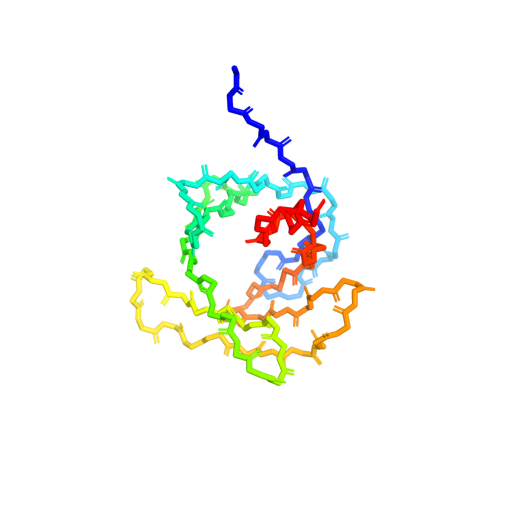.577 8.290 1.00 85.94 86 ALA A N 1
ATOM 645 C CA . ALA A 1 86 ? -3.865 7.554 8.319 1.00 85.94 86 ALA A CA 1
ATOM 646 C C . ALA A 1 86 ? -4.682 7.601 7.009 1.00 85.94 86 ALA A C 1
ATOM 648 O O . ALA A 1 86 ? -5.842 8.018 7.003 1.00 85.94 86 ALA A O 1
ATOM 649 N N . LEU A 1 87 ? -4.103 7.146 5.892 1.00 85.25 87 LEU A N 1
ATOM 650 C CA . LEU A 1 87 ? -4.774 7.050 4.593 1.00 85.25 87 LEU A CA 1
ATOM 651 C C . LEU A 1 87 ? -5.593 5.772 4.430 1.00 85.25 87 LEU A C 1
ATOM 653 O O . LEU A 1 87 ? -6.380 5.686 3.500 1.00 85.25 87 LEU A O 1
ATOM 657 N N . ILE A 1 88 ? -5.431 4.770 5.289 1.00 86.12 88 ILE A N 1
ATOM 658 C CA . ILE A 1 88 ? -6.149 3.485 5.173 1.00 86.12 88 ILE A CA 1
ATOM 659 C C . ILE A 1 88 ? -6.963 3.148 6.418 1.00 86.12 88 ILE A C 1
ATOM 661 O O . ILE A 1 88 ? -7.863 2.313 6.370 1.00 86.12 88 ILE A O 1
ATOM 665 N N . THR A 1 89 ? -6.703 3.843 7.519 1.00 78.44 89 THR A N 1
ATOM 666 C CA . THR A 1 89 ? -7.564 3.852 8.695 1.00 78.44 89 THR A CA 1
ATOM 667 C C . THR A 1 89 ? -8.588 4.975 8.561 1.00 78.44 89 THR A C 1
ATOM 669 O O . THR A 1 89 ? -8.305 6.058 8.044 1.00 78.44 89 THR A O 1
ATOM 672 N N . ALA A 1 90 ? -9.827 4.721 8.983 1.00 62.56 90 ALA A N 1
ATOM 673 C CA . ALA A 1 90 ? -10.761 5.818 9.192 1.00 62.56 90 ALA A CA 1
ATOM 674 C C . ALA A 1 90 ? -10.205 6.697 10.326 1.00 62.56 90 ALA A C 1
ATOM 676 O O . ALA A 1 90 ? -9.718 6.134 11.312 1.00 62.56 90 ALA A O 1
ATOM 677 N N . PRO A 1 91 ? -10.278 8.038 10.233 1.00 49.53 91 PRO A N 1
ATOM 678 C CA . PRO A 1 91 ? -9.920 8.876 11.363 1.00 49.53 91 PRO A CA 1
ATOM 679 C C . PRO A 1 91 ? -10.793 8.450 12.545 1.00 49.53 91 PRO A C 1
ATOM 681 O O . PRO A 1 91 ? -12.023 8.507 12.465 1.00 49.53 91 PRO A O 1
ATOM 684 N N . GLN A 1 92 ? -10.165 7.990 13.628 1.00 42.72 92 GLN A N 1
ATOM 685 C CA . GLN A 1 92 ? -10.827 7.930 14.923 1.00 42.72 92 GLN A CA 1
ATOM 686 C C . GLN A 1 92 ? -11.101 9.380 15.325 1.00 42.72 92 GLN A C 1
ATOM 688 O O . GLN A 1 92 ? -10.270 10.036 15.939 1.00 42.72 92 GLN A O 1
ATOM 693 N N . TYR A 1 93 ? -12.243 9.913 14.898 1.00 42.56 93 TYR A N 1
ATOM 694 C CA . TYR A 1 93 ? -12.827 11.058 15.574 1.00 42.56 93 TYR A CA 1
ATOM 695 C C . TYR A 1 93 ? -13.290 10.554 16.943 1.00 42.56 93 TYR A C 1
ATOM 697 O O . TYR A 1 93 ? -14.297 9.851 17.039 1.00 42.56 93 TYR A O 1
ATOM 705 N N . GLU A 1 94 ? -12.481 10.840 17.963 1.00 40.34 94 GLU A N 1
ATOM 706 C CA . GLU A 1 94 ? -12.880 10.832 19.376 1.00 40.34 94 GLU A CA 1
ATOM 707 C C . GLU A 1 94 ? -13.820 12.007 19.686 1.00 40.34 94 GLU A C 1
ATOM 709 O O . GLU A 1 94 ? -13.622 13.106 19.110 1.00 40.34 94 GLU A O 1
#

Foldseek 3Di:
DFDWAFWWKAPAAPRDTDRAWIWTDPDQFKIKIQDPVRDIWIWGWDQDPVAIDIATPPDDWGWAFPDRDQQGWIDTDRMITTHGVPSRHPPPPD

Nearest PDB structures (foldseek):
  3rmp-assembly1_C  TM=8.305E-01  e=5.156E+00  Yersinia pestis
  3jtz-assembly1_A  TM=8.506E-01  e=6.030E+00  Yersinia pestis
  3ju0-assembly1_A  TM=7.525E-01  e=6.354E+00  Pectobacterium atrosepticum
  5fqa-assembly1_A  TM=5.103E-01  e=3.223E+00  Bacillus cereus
  2lfo-assembly1_A  TM=3.544E-01  e=5.724E+00  Gallus gallus

pLDDT: mean 84.22, std 12.82, range [40.34, 94.56]

Secondary structure (DSSP, 8-state):
---EEEEEEE-STTPPPEEEEEEEE-SSSEEEEE-TTS-EEEEEEEEETTEEEEEE-SSSPPEEEEE-SSSEEEEETTEEEEE-GGGTSPP---

Radius of gyration: 12.5 Å; Cα contacts (8 Å, |Δi|>4): 197; chains: 1; bounding box: 29×30×35 Å